Protein AF-A0A3D4CK48-F1 (afdb_monomer_lite)

Radius of gyration: 11.94 Å; chains: 1; bounding box: 36×11×26 Å

Secondary structure (DSSP, 8-state):
-----HHHHHT--TT--HHHHHHHHHHHHHHS-GGGG-

Sequence (38 aa):
MDYKDYYKILGVSKNATQDEIKKAYRKLAKQYHPDKNQ

pLDDT: mean 83.25, std 11.4, range [48.81, 92.56]

Foldseek 3Di:
DPPPPVCVVLVHDPPDDPVRSVVSVVVVCVVPPPVVVD

Structure (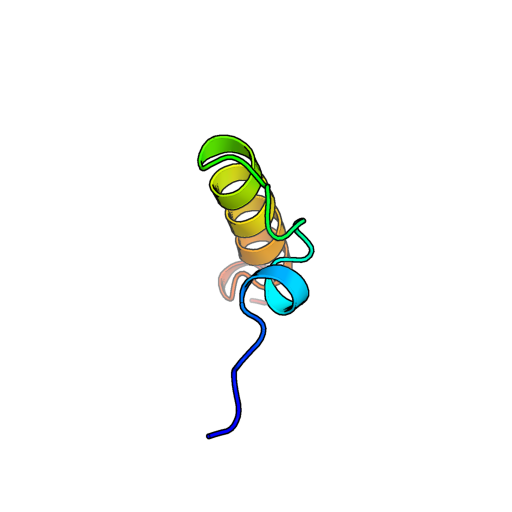mmCIF, N/CA/C/O backbone):
data_AF-A0A3D4CK48-F1
#
_entry.id   AF-A0A3D4CK48-F1
#
loop_
_atom_site.group_PDB
_atom_site.id
_atom_site.type_symbol
_atom_site.label_atom_id
_atom_site.label_alt_id
_atom_site.label_comp_id
_atom_site.label_asym_id
_atom_site.label_entity_id
_atom_site.label_seq_id
_atom_site.pdbx_PDB_ins_code
_atom_site.Cartn_x
_atom_site.Cartn_y
_atom_site.Cartn_z
_atom_site.occupancy
_atom_site.B_iso_or_equiv
_atom_site.auth_seq_id
_atom_site.auth_comp_id
_atom_site.auth_asym_id
_atom_site.auth_atom_id
_atom_site.pdbx_PDB_model_num
ATOM 1 N N . MET A 1 1 ? -11.867 -1.985 -19.045 1.00 48.81 1 MET A N 1
ATOM 2 C CA . MET A 1 1 ? -11.062 -1.280 -18.027 1.00 48.81 1 MET A CA 1
ATOM 3 C C . MET A 1 1 ? -10.365 -2.340 -17.201 1.00 48.81 1 MET A C 1
ATOM 5 O O . MET A 1 1 ? -11.015 -2.959 -16.369 1.00 48.81 1 MET A O 1
ATOM 9 N N . ASP A 1 2 ? -9.089 -2.601 -17.468 1.00 60.50 2 ASP A N 1
ATOM 10 C CA . ASP A 1 2 ? -8.276 -3.472 -16.620 1.00 60.50 2 ASP A CA 1
ATOM 11 C C . ASP A 1 2 ? -8.068 -2.786 -15.274 1.00 60.50 2 ASP A C 1
ATOM 13 O O . ASP A 1 2 ? -7.224 -1.901 -15.115 1.00 60.50 2 ASP A O 1
ATOM 17 N N . TYR A 1 3 ? -8.911 -3.145 -14.311 1.00 66.38 3 TYR A N 1
ATOM 18 C CA . TYR A 1 3 ? -8.804 -2.651 -12.952 1.00 66.38 3 TYR A CA 1
ATOM 19 C C . TYR A 1 3 ? -7.546 -3.275 -12.348 1.00 66.38 3 TYR A C 1
ATOM 21 O O . TYR A 1 3 ? -7.540 -4.437 -11.946 1.00 66.38 3 TYR A O 1
ATOM 29 N N . LYS A 1 4 ? -6.436 -2.530 -12.346 1.00 70.12 4 LYS A N 1
ATOM 30 C CA . LYS A 1 4 ? -5.228 -2.957 -11.641 1.00 70.12 4 LYS A CA 1
ATOM 31 C C . LYS A 1 4 ? -5.587 -3.050 -10.164 1.00 70.12 4 LYS A C 1
ATOM 33 O O . LYS A 1 4 ? -5.805 -2.033 -9.512 1.00 70.12 4 LYS A O 1
ATOM 38 N N . ASP A 1 5 ? -5.664 -4.269 -9.640 1.00 83.31 5 ASP 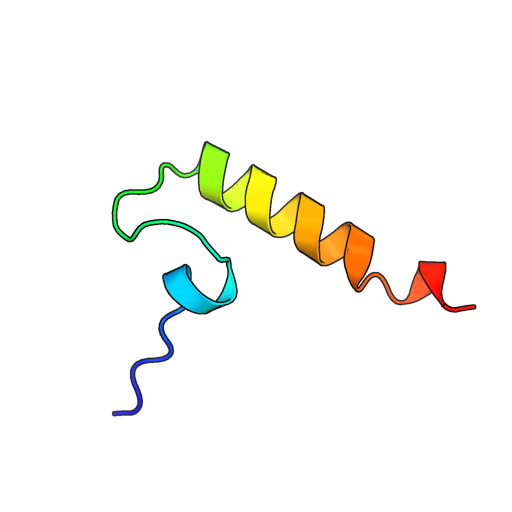A N 1
ATOM 39 C CA . ASP A 1 5 ? -5.870 -4.507 -8.215 1.00 83.31 5 ASP A CA 1
ATOM 40 C C . ASP A 1 5 ? -4.621 -4.055 -7.441 1.00 83.31 5 ASP A C 1
ATOM 42 O O . ASP A 1 5 ? -3.759 -4.855 -7.079 1.00 83.31 5 ASP A O 1
ATOM 46 N N . TYR A 1 6 ? -4.515 -2.751 -7.173 1.00 83.75 6 TYR A N 1
ATOM 47 C CA . TYR A 1 6 ? -3.405 -2.154 -6.426 1.00 83.75 6 TYR A CA 1
ATOM 48 C C . TYR A 1 6 ? -3.237 -2.792 -5.046 1.00 83.75 6 TYR A C 1
ATOM 50 O O . TYR A 1 6 ? -2.117 -3.024 -4.603 1.00 83.75 6 TYR A O 1
ATOM 58 N N . TYR A 1 7 ? -4.348 -3.158 -4.406 1.00 86.69 7 TYR A N 1
ATOM 59 C CA . TYR A 1 7 ? -4.357 -3.892 -3.144 1.00 86.69 7 TYR A CA 1
ATOM 60 C C . TYR A 1 7 ? -3.695 -5.269 -3.279 1.00 86.69 7 TYR A C 1
ATOM 62 O O . TYR A 1 7 ? -2.869 -5.639 -2.451 1.00 86.69 7 TYR A O 1
ATOM 70 N N . LYS A 1 8 ? -3.965 -5.995 -4.372 1.00 85.44 8 LYS A N 1
ATOM 71 C CA . LYS A 1 8 ? -3.351 -7.302 -4.645 1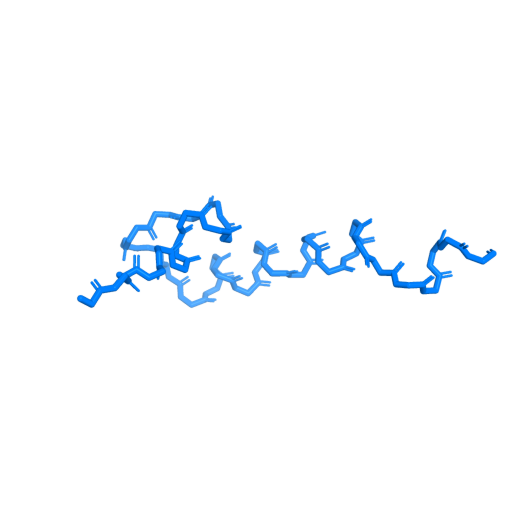.00 85.44 8 LYS A CA 1
ATOM 72 C C . LYS A 1 8 ? -1.866 -7.170 -4.985 1.00 85.44 8 LYS A C 1
ATOM 74 O O . LYS A 1 8 ? -1.074 -7.981 -4.522 1.00 85.44 8 LYS A O 1
ATOM 79 N N . ILE A 1 9 ? -1.487 -6.127 -5.728 1.00 86.94 9 ILE A N 1
ATOM 80 C CA . ILE A 1 9 ? -0.085 -5.811 -6.055 1.00 86.94 9 ILE A CA 1
ATOM 81 C C . ILE A 1 9 ? 0.712 -5.486 -4.786 1.00 86.94 9 ILE A C 1
ATOM 83 O O . ILE A 1 9 ? 1.826 -5.969 -4.610 1.00 86.94 9 ILE A O 1
ATOM 87 N N . LEU A 1 10 ? 0.131 -4.696 -3.882 1.00 86.88 10 LEU A N 1
ATOM 88 C CA . LEU A 1 10 ? 0.734 -4.370 -2.589 1.00 86.88 10 LEU A CA 1
ATOM 89 C C . LEU A 1 10 ? 0.622 -5.515 -1.568 1.00 86.88 10 LEU A C 1
ATOM 91 O O . LEU A 1 10 ? 1.241 -5.439 -0.509 1.00 86.88 10 LEU A O 1
ATOM 95 N N . GLY A 1 11 ? -0.140 -6.571 -1.869 1.00 87.69 11 GLY A N 1
ATOM 96 C CA . GLY A 1 11 ? -0.366 -7.707 -0.973 1.00 87.69 11 GLY A CA 1
ATOM 97 C C . GLY A 1 11 ? -1.186 -7.359 0.272 1.00 87.69 11 GLY A C 1
ATOM 98 O O . GLY A 1 11 ? -1.010 -7.983 1.315 1.00 87.69 11 GLY A O 1
ATOM 99 N N . VAL A 1 12 ? -2.050 -6.348 0.188 1.00 88.75 12 VAL A N 1
ATOM 100 C CA . VAL A 1 12 ? -2.880 -5.855 1.294 1.00 88.75 12 VAL A CA 1
ATOM 101 C C . VAL A 1 12 ? -4.364 -6.089 1.016 1.00 88.75 12 VAL A C 1
ATOM 103 O O . VAL A 1 12 ? -4.795 -6.203 -0.131 1.00 88.75 12 VAL A O 1
ATOM 106 N N . SER A 1 13 ? -5.166 -6.165 2.079 1.00 88.50 13 SER A N 1
ATOM 107 C CA . SER A 1 13 ? -6.624 -6.268 1.953 1.00 88.50 13 SER A CA 1
ATOM 108 C C . SER A 1 13 ? -7.219 -4.994 1.340 1.00 88.50 13 SER A C 1
ATOM 110 O O . SER A 1 13 ? -6.669 -3.906 1.503 1.00 88.50 13 SER A O 1
ATOM 112 N N . LYS A 1 14 ? -8.385 -5.097 0.690 1.00 85.31 14 LYS A N 1
ATOM 113 C CA . LYS A 1 14 ? -9.138 -3.922 0.202 1.00 85.31 14 LYS A CA 1
ATOM 114 C C . LYS A 1 14 ? -9.578 -2.993 1.342 1.00 85.31 14 LYS A C 1
ATOM 116 O O . LYS A 1 14 ? -9.755 -1.803 1.118 1.00 85.31 14 LYS A O 1
ATOM 121 N N . ASN A 1 15 ? -9.689 -3.539 2.554 1.00 88.38 15 ASN A N 1
ATOM 122 C CA . ASN A 1 15 ? -10.009 -2.804 3.780 1.00 88.38 15 ASN A CA 1
ATOM 123 C C . ASN A 1 15 ? -8.757 -2.393 4.573 1.00 88.38 15 ASN A C 1
ATOM 125 O O . ASN A 1 15 ? -8.877 -1.997 5.730 1.00 88.38 15 ASN A O 1
ATOM 129 N N . ALA A 1 16 ? -7.558 -2.544 4.000 1.00 88.19 16 ALA A N 1
ATOM 130 C CA . ALA A 1 16 ? -6.326 -2.194 4.690 1.00 88.19 16 ALA A CA 1
ATOM 131 C C . ALA A 1 16 ? -6.279 -0.696 5.003 1.00 88.19 16 ALA A C 1
ATOM 133 O O . ALA A 1 16 ? -6.610 0.159 4.178 1.00 88.19 16 ALA A O 1
ATOM 134 N N . THR A 1 17 ? -5.821 -0.389 6.207 1.00 92.56 17 THR A N 1
ATOM 135 C CA . THR A 1 17 ? -5.599 0.979 6.668 1.00 92.56 17 THR A CA 1
ATOM 136 C C . THR A 1 17 ? -4.405 1.612 5.951 1.00 92.56 17 THR A C 1
ATOM 138 O O . THR A 1 17 ? -3.514 0.929 5.436 1.00 92.56 17 THR A O 1
ATOM 141 N N . GLN A 1 18 ? -4.342 2.946 5.941 1.00 90.19 18 GLN A N 1
ATOM 142 C CA . GLN A 1 18 ? -3.216 3.664 5.331 1.00 90.19 18 GLN A CA 1
ATOM 143 C C . GLN A 1 18 ? -1.860 3.254 5.932 1.00 90.19 18 GLN A C 1
ATOM 145 O O . GLN A 1 18 ? -0.864 3.178 5.210 1.00 90.19 18 GLN A O 1
ATOM 150 N N . ASP A 1 19 ? -1.817 2.927 7.226 1.00 92.12 19 ASP A N 1
ATOM 151 C CA . ASP A 1 19 ? -0.601 2.451 7.889 1.00 92.12 19 ASP A CA 1
ATOM 152 C C . ASP A 1 19 ? -0.155 1.071 7.397 1.00 92.12 19 ASP A C 1
ATOM 154 O O . ASP A 1 19 ? 1.043 0.841 7.200 1.00 92.12 19 ASP A O 1
ATOM 158 N N . GLU A 1 20 ? -1.091 0.156 7.149 1.00 89.50 20 GLU A N 1
ATOM 159 C CA . GLU A 1 20 ? -0.790 -1.163 6.583 1.00 89.50 20 GLU A CA 1
ATOM 160 C C . GLU A 1 20 ? -0.279 -1.048 5.147 1.00 89.50 20 GLU A C 1
ATOM 162 O O . GLU A 1 20 ? 0.734 -1.661 4.806 1.00 89.50 20 GLU A O 1
ATOM 167 N N . ILE A 1 21 ? -0.906 -0.189 4.338 1.00 90.56 21 ILE A N 1
ATOM 168 C CA . ILE A 1 21 ? -0.456 0.129 2.977 1.00 90.56 21 ILE A CA 1
ATOM 169 C C . ILE A 1 21 ? 0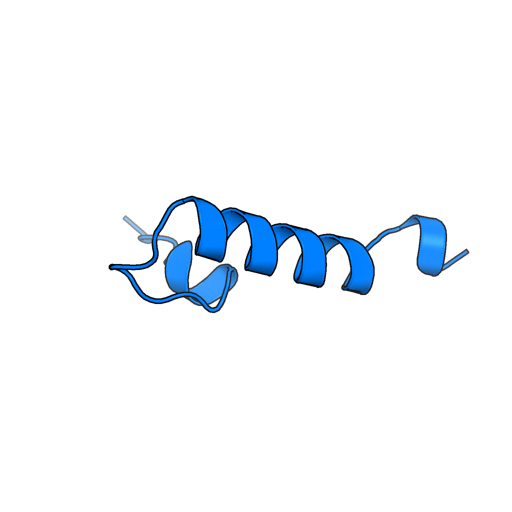.979 0.672 3.009 1.00 90.56 21 ILE A C 1
ATOM 171 O O . ILE A 1 21 ? 1.848 0.208 2.268 1.00 90.56 21 ILE A O 1
ATOM 175 N N . LYS A 1 22 ? 1.267 1.615 3.913 1.00 91.50 22 LYS A N 1
ATOM 176 C CA . LYS A 1 22 ? 2.595 2.225 4.063 1.00 91.50 22 LYS A CA 1
ATOM 177 C C . LYS A 1 22 ? 3.646 1.210 4.511 1.00 91.50 22 LYS A C 1
ATOM 179 O O . LYS A 1 22 ? 4.774 1.239 4.013 1.00 91.50 22 LYS A O 1
ATOM 184 N N . LYS A 1 23 ? 3.298 0.298 5.424 1.00 92.31 23 LYS A N 1
ATOM 185 C CA . LYS A 1 23 ? 4.177 -0.803 5.852 1.00 92.31 23 LYS A CA 1
ATOM 186 C C . LYS A 1 23 ? 4.461 -1.775 4.704 1.00 92.31 23 LYS A C 1
ATOM 188 O O . LYS A 1 23 ? 5.629 -2.092 4.471 1.00 92.31 23 LYS A O 1
ATOM 193 N N . ALA A 1 24 ? 3.432 -2.202 3.973 1.00 92.00 24 ALA A N 1
ATOM 194 C CA . ALA A 1 24 ? 3.565 -3.118 2.842 1.00 92.00 24 ALA A CA 1
ATOM 195 C C . ALA A 1 24 ? 4.419 -2.514 1.717 1.00 92.00 24 ALA A C 1
ATOM 197 O O . ALA A 1 24 ? 5.381 -3.141 1.270 1.00 92.00 24 ALA A O 1
ATOM 198 N N . TYR A 1 25 ? 4.158 -1.254 1.354 1.00 91.50 25 TYR A N 1
ATOM 199 C CA . TYR A 1 25 ? 4.959 -0.516 0.379 1.00 91.50 25 TYR A CA 1
ATOM 200 C C . TYR A 1 25 ? 6.432 -0.440 0.789 1.00 91.50 25 TYR A C 1
ATOM 202 O O . TYR A 1 25 ? 7.307 -0.788 0.005 1.00 91.50 25 TYR A O 1
ATOM 210 N N . 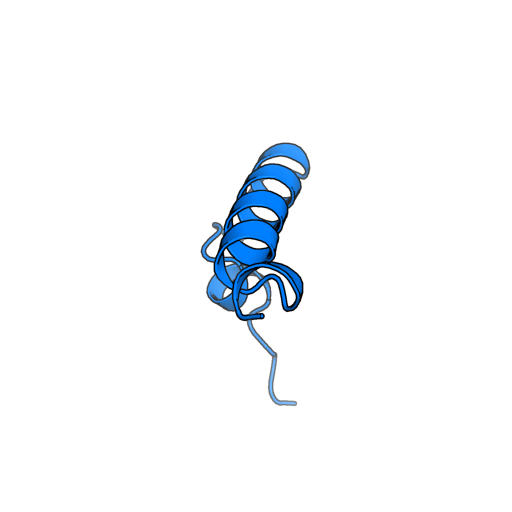ARG A 1 26 ? 6.733 -0.050 2.037 1.00 91.06 26 ARG A N 1
ATOM 211 C CA . ARG A 1 26 ? 8.121 0.032 2.528 1.00 91.06 26 ARG A CA 1
ATOM 212 C C . ARG A 1 26 ? 8.840 -1.316 2.488 1.00 91.06 26 ARG A C 1
ATOM 214 O O . ARG A 1 26 ? 10.044 -1.349 2.245 1.00 91.06 26 ARG A O 1
ATOM 221 N N . LYS A 1 27 ? 8.128 -2.418 2.742 1.00 90.00 27 LYS A N 1
ATOM 222 C CA . LYS A 1 27 ? 8.686 -3.774 2.670 1.00 90.00 27 LYS A CA 1
ATOM 223 C C . LYS A 1 27 ? 9.047 -4.141 1.229 1.00 90.00 27 LYS A C 1
ATOM 225 O O . LYS A 1 27 ? 10.179 -4.547 0.985 1.00 90.00 27 LYS A O 1
ATOM 230 N N . LEU A 1 28 ? 8.122 -3.931 0.291 1.00 89.25 28 LEU A N 1
ATOM 231 C CA . LEU A 1 28 ? 8.340 -4.185 -1.136 1.00 89.25 28 LEU A CA 1
ATOM 232 C C . LEU A 1 28 ? 9.434 -3.280 -1.713 1.00 89.25 28 LEU A C 1
ATOM 234 O O . LEU A 1 28 ? 10.333 -3.766 -2.387 1.00 89.25 28 LEU A O 1
ATOM 238 N N . ALA A 1 29 ? 9.426 -1.991 -1.375 1.00 89.88 29 ALA A N 1
ATOM 239 C CA . ALA A 1 29 ? 10.437 -1.038 -1.818 1.00 89.88 29 ALA A CA 1
ATOM 240 C C . ALA A 1 29 ? 11.844 -1.434 -1.357 1.00 89.88 29 ALA A C 1
ATOM 242 O O . ALA A 1 29 ? 12.783 -1.286 -2.120 1.00 89.88 29 ALA A O 1
ATOM 243 N N . LYS A 1 30 ? 12.003 -1.978 -0.141 1.00 87.56 30 LYS A N 1
ATOM 244 C CA . LYS A 1 30 ? 13.293 -2.512 0.336 1.00 87.56 30 LYS A CA 1
ATOM 245 C C . LYS A 1 30 ? 13.715 -3.800 -0.369 1.00 87.56 30 LYS A C 1
ATOM 247 O O . LYS A 1 30 ? 14.910 -4.058 -0.452 1.00 87.56 30 LYS A O 1
ATOM 252 N N . GLN A 1 31 ? 12.760 -4.626 -0.787 1.00 86.06 31 GLN A N 1
ATOM 253 C CA . GLN A 1 31 ? 13.021 -5.894 -1.470 1.00 86.06 31 GLN A CA 1
ATOM 254 C C . GLN A 1 31 ? 13.436 -5.674 -2.927 1.00 86.06 31 GLN A C 1
ATOM 256 O O . GLN A 1 31 ? 14.349 -6.334 -3.404 1.00 86.06 31 GLN A O 1
ATOM 261 N N . TYR A 1 32 ? 12.786 -4.732 -3.606 1.00 87.38 32 TYR A N 1
ATOM 262 C CA . TYR A 1 32 ? 13.036 -4.393 -5.007 1.00 87.38 32 TYR A CA 1
ATOM 263 C C . TYR A 1 32 ? 13.845 -3.101 -5.164 1.00 87.38 32 TYR A C 1
ATOM 265 O O . TYR A 1 32 ? 13.820 -2.486 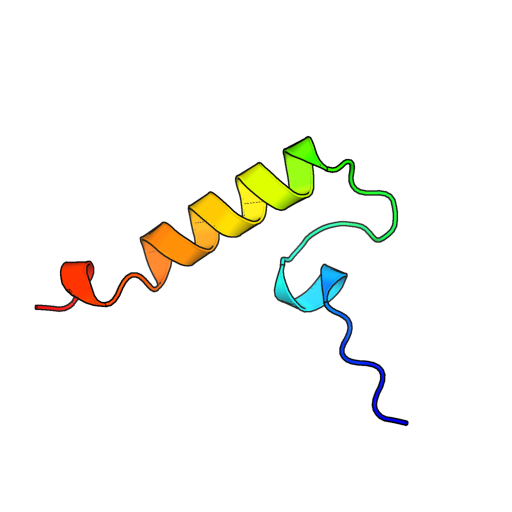-6.228 1.00 87.38 32 TYR A O 1
ATOM 273 N N . HIS A 1 33 ? 14.524 -2.649 -4.104 1.00 86.00 33 HIS A N 1
ATOM 274 C CA . HIS A 1 33 ? 15.277 -1.401 -4.160 1.00 86.00 33 HIS A CA 1
ATOM 275 C C . HIS A 1 33 ? 16.433 -1.544 -5.158 1.00 86.00 33 HIS A C 1
ATOM 277 O O . HIS A 1 33 ? 17.237 -2.464 -4.990 1.00 86.00 33 HIS A O 1
ATOM 283 N N . PRO A 1 34 ? 16.572 -0.642 -6.143 1.00 85.12 34 PRO A N 1
ATOM 284 C CA . PRO A 1 34 ? 17.639 -0.729 -7.139 1.00 85.12 34 PRO A CA 1
ATOM 285 C C . PRO A 1 34 ? 19.037 -0.667 -6.501 1.00 85.12 34 PRO A C 1
ATOM 287 O O . PRO A 1 34 ? 19.890 -1.465 -6.871 1.00 85.12 34 PRO A O 1
ATOM 290 N N . ASP A 1 35 ? 19.238 0.163 -5.466 1.00 85.69 35 ASP A N 1
ATOM 291 C CA . ASP A 1 35 ? 20.531 0.245 -4.750 1.00 85.69 35 ASP A CA 1
ATOM 292 C C . ASP A 1 35 ? 20.953 -1.044 -4.034 1.00 85.69 35 ASP A C 1
ATOM 294 O O . ASP A 1 35 ? 22.113 -1.175 -3.668 1.00 85.69 35 ASP A O 1
ATOM 298 N N . LYS A 1 36 ? 20.041 -1.992 -3.773 1.00 63.19 36 LYS A N 1
ATOM 299 C CA . LYS A 1 36 ? 20.420 -3.264 -3.132 1.00 63.19 36 LYS A CA 1
ATOM 300 C C . LYS A 1 36 ? 20.948 -4.312 -4.112 1.00 63.19 36 LYS A C 1
ATOM 302 O O . LYS A 1 36 ? 21.416 -5.350 -3.657 1.00 63.19 36 LYS A O 1
ATOM 307 N N . ASN A 1 37 ? 20.847 -4.055 -5.414 1.00 59.16 37 ASN A N 1
ATOM 308 C CA . ASN A 1 37 ? 21.303 -4.944 -6.484 1.00 59.16 37 ASN A CA 1
ATOM 309 C C . ASN A 1 37 ? 22.503 -4.364 -7.261 1.00 59.16 37 ASN A C 1
ATOM 311 O O . ASN A 1 37 ? 22.730 -4.769 -8.402 1.00 59.16 37 ASN A O 1
ATOM 315 N N . GLN A 1 38 ? 23.252 -3.429 -6.665 1.00 55.41 38 GLN A N 1
ATOM 316 C CA . GLN A 1 38 ? 24.569 -3.001 -7.154 1.00 55.41 38 GLN A CA 1
ATOM 317 C C . GLN A 1 38 ? 25.687 -3.586 -6.296 1.00 55.41 38 GLN A C 1
ATOM 319 O O . GLN A 1 38 ? 25.512 -3.629 -5.057 1.00 55.41 38 GLN A O 1
#